Protein AF-A0A662NN61-F1 (afdb_monomer_lite)

Structure (mmCIF, N/CA/C/O backbone):
data_AF-A0A662NN61-F1
#
_entry.id   AF-A0A662NN61-F1
#
loop_
_atom_site.group_PDB
_atom_site.id
_atom_site.type_symbol
_atom_site.label_atom_id
_atom_site.label_alt_id
_atom_site.label_comp_id
_atom_site.label_asym_id
_atom_site.label_entity_id
_atom_site.label_seq_id
_atom_site.pdbx_PDB_ins_code
_atom_site.Cartn_x
_atom_site.Cartn_y
_atom_site.Cartn_z
_atom_site.occupancy
_atom_site.B_iso_or_equiv
_atom_site.auth_seq_id
_atom_site.auth_comp_id
_atom_site.auth_asym_id
_atom_site.auth_atom_id
_atom_site.pdbx_PDB_model_num
ATOM 1 N N . MET A 1 1 ? -36.230 -15.374 -11.874 1.00 37.12 1 MET A N 1
ATOM 2 C CA . MET A 1 1 ? -35.828 -14.566 -10.706 1.00 37.12 1 MET A CA 1
ATOM 3 C C . MET A 1 1 ? -35.073 -15.502 -9.787 1.00 37.12 1 MET A C 1
ATOM 5 O O . MET A 1 1 ? -35.677 -16.444 -9.304 1.00 37.12 1 MET A O 1
ATOM 9 N N . GLY A 1 2 ? -33.749 -15.366 -9.708 1.00 36.72 2 GLY A N 1
ATOM 10 C CA . GLY A 1 2 ? -32.931 -16.227 -8.856 1.00 36.72 2 GLY A CA 1
ATOM 11 C C . GLY A 1 2 ? -32.976 -15.704 -7.430 1.00 36.72 2 GLY A C 1
ATOM 12 O O . GLY A 1 2 ? -32.616 -14.548 -7.206 1.00 36.72 2 GLY A O 1
ATOM 13 N N . ASP A 1 3 ? -33.435 -16.536 -6.500 1.00 37.59 3 ASP A N 1
ATOM 14 C CA . ASP A 1 3 ? -33.359 -16.262 -5.071 1.00 37.59 3 ASP A CA 1
ATOM 15 C C . ASP A 1 3 ? -31.886 -16.117 -4.676 1.00 37.59 3 ASP A C 1
ATOM 17 O O . ASP A 1 3 ? -31.136 -17.089 -4.566 1.00 37.59 3 ASP A O 1
ATOM 21 N N . LEU A 1 4 ? -31.451 -14.868 -4.509 1.00 41.38 4 LEU A N 1
ATOM 22 C CA . LEU A 1 4 ? -30.198 -14.526 -3.855 1.00 41.38 4 LEU A CA 1
ATOM 23 C C . LEU A 1 4 ? -30.301 -15.022 -2.412 1.00 41.38 4 LEU A C 1
ATOM 25 O O . LEU A 1 4 ? -30.949 -14.405 -1.568 1.00 41.38 4 LEU A O 1
ATOM 29 N N . ILE A 1 5 ? -29.678 -16.168 -2.146 1.00 42.44 5 ILE A N 1
ATOM 30 C CA . ILE A 1 5 ? -29.470 -16.708 -0.805 1.00 42.44 5 ILE A CA 1
ATOM 31 C C . ILE A 1 5 ? -28.565 -15.716 -0.066 1.00 42.44 5 ILE A C 1
ATOM 33 O O . ILE A 1 5 ? -27.339 -15.807 -0.110 1.00 42.44 5 ILE A O 1
ATOM 37 N N . SER A 1 6 ? -29.169 -14.722 0.583 1.00 47.53 6 SER A N 1
ATOM 38 C CA . SER A 1 6 ? -28.465 -13.825 1.492 1.00 47.53 6 SER A CA 1
ATOM 39 C C . SER A 1 6 ? -27.893 -14.679 2.630 1.00 47.53 6 SER A C 1
ATOM 41 O O . SER A 1 6 ? -28.663 -15.414 3.262 1.00 47.53 6 SER A O 1
ATOM 43 N N . PRO A 1 7 ? -26.574 -14.643 2.904 1.00 51.12 7 PRO A N 1
ATOM 44 C CA . PRO A 1 7 ? -25.985 -15.433 3.985 1.00 51.12 7 PRO A CA 1
ATOM 45 C C . PRO A 1 7 ? -26.722 -15.111 5.285 1.00 51.12 7 PRO A C 1
ATOM 47 O O . PRO A 1 7 ? -26.979 -13.952 5.557 1.00 51.12 7 PRO A O 1
ATOM 50 N N . ARG A 1 8 ? -27.137 -16.092 6.089 1.00 52.28 8 ARG A N 1
ATOM 51 C CA . ARG A 1 8 ? -27.844 -15.778 7.344 1.00 52.28 8 ARG A CA 1
ATOM 52 C C . ARG A 1 8 ? -26.859 -15.138 8.335 1.00 52.28 8 ARG A C 1
ATOM 54 O O . ARG A 1 8 ? -25.729 -15.616 8.420 1.00 52.28 8 ARG A O 1
ATOM 61 N N . PRO A 1 9 ? -27.247 -14.087 9.081 1.00 50.41 9 PRO A N 1
ATOM 62 C CA . PRO A 1 9 ? -26.389 -13.525 10.118 1.00 50.41 9 PRO A CA 1
ATOM 63 C C . PRO A 1 9 ? -26.055 -14.618 11.138 1.00 50.41 9 PRO A C 1
ATOM 65 O O . PRO A 1 9 ? -26.953 -15.251 11.693 1.00 50.41 9 PRO A O 1
ATOM 68 N N . ILE A 1 10 ? -24.760 -14.869 11.335 1.00 54.38 10 ILE A N 1
ATOM 69 C CA . ILE A 1 10 ? -24.261 -15.998 12.138 1.00 54.38 10 ILE A CA 1
ATOM 70 C C . ILE A 1 10 ? -24.419 -15.706 13.645 1.00 54.38 10 ILE A C 1
ATOM 72 O O . ILE A 1 10 ? -24.450 -16.626 14.458 1.00 54.38 10 ILE A O 1
ATOM 76 N N . PHE A 1 11 ? -24.607 -14.436 14.026 1.00 47.47 11 PHE A N 1
ATOM 77 C CA . PHE A 1 11 ? -24.655 -13.991 15.421 1.00 47.47 11 PHE A CA 1
ATOM 78 C C . PHE A 1 11 ? -25.857 -13.072 15.698 1.00 47.47 11 PHE A C 1
ATOM 80 O O . PHE A 1 11 ? -26.276 -12.288 14.842 1.00 47.47 11 PHE A O 1
ATOM 87 N N . LYS A 1 12 ? -26.447 -13.200 16.897 1.00 47.81 12 LYS A N 1
ATOM 88 C CA . LYS A 1 12 ? -27.646 -12.454 17.324 1.00 47.81 12 LYS A CA 1
ATOM 89 C C . LYS A 1 12 ? -27.329 -10.957 17.453 1.00 47.81 12 LYS A C 1
ATOM 91 O O . LYS A 1 12 ? -26.276 -10.584 17.954 1.00 47.81 12 LYS A O 1
ATOM 96 N N . LYS A 1 13 ? -28.270 -10.099 17.038 1.00 50.19 13 LYS A N 1
ATOM 97 C CA . LYS A 1 13 ? -28.159 -8.622 16.969 1.00 50.19 13 LYS A CA 1
ATOM 98 C C . LYS A 1 13 ? -27.926 -7.904 18.319 1.00 50.19 13 LYS A C 1
ATOM 100 O O . LYS A 1 13 ? -27.823 -6.680 18.327 1.00 50.19 13 LYS A O 1
ATOM 105 N N . ASP A 1 14 ? -27.831 -8.629 19.431 1.00 45.69 14 ASP A N 1
ATOM 106 C CA . ASP A 1 14 ? -27.958 -8.082 20.789 1.00 45.69 14 ASP A CA 1
ATOM 107 C C . ASP A 1 14 ? -26.633 -7.675 21.465 1.00 45.69 14 ASP A C 1
ATOM 109 O O . ASP A 1 14 ? -26.647 -7.201 22.597 1.00 45.69 14 ASP A O 1
ATOM 113 N N . GLU A 1 15 ? -25.487 -7.775 20.787 1.00 52.94 15 GLU A N 1
ATOM 114 C CA . GLU A 1 15 ? -24.170 -7.459 21.377 1.00 52.94 15 GLU A CA 1
ATOM 115 C C . GLU A 1 15 ? -23.651 -6.043 21.073 1.00 52.94 15 GLU A C 1
ATOM 117 O O . GLU A 1 15 ? -22.458 -5.772 21.192 1.00 52.94 15 GLU A O 1
ATOM 122 N N . VAL A 1 16 ? -24.516 -5.099 20.685 1.00 53.66 16 VAL A N 1
ATOM 123 C CA . VAL A 1 16 ? -24.096 -3.693 20.558 1.00 53.66 16 VAL A CA 1
ATOM 124 C C . VAL A 1 16 ? -24.288 -2.996 21.910 1.00 53.66 16 VAL A C 1
ATOM 126 O O . VAL A 1 16 ? -25.433 -2.773 22.317 1.00 53.66 16 VAL A O 1
ATOM 129 N N . PRO A 1 17 ? -23.214 -2.632 22.637 1.00 51.62 17 PRO A N 1
ATOM 130 C CA . PRO A 1 17 ? -23.346 -2.015 23.950 1.00 51.62 17 PRO A CA 1
ATOM 131 C C . PRO A 1 17 ? -24.007 -0.634 23.825 1.00 51.62 17 PRO A C 1
ATOM 133 O O . PRO A 1 17 ? -23.371 0.337 23.423 1.00 51.62 17 PRO A O 1
ATOM 136 N N . LYS A 1 18 ? -25.280 -0.531 24.234 1.00 54.94 18 LYS A N 1
ATOM 137 C CA . LYS A 1 18 ? -26.114 0.692 24.199 1.00 54.94 18 LYS A CA 1
ATOM 138 C C . LYS A 1 18 ? -25.563 1.897 24.991 1.00 54.94 18 LYS A C 1
ATOM 140 O O . LYS A 1 18 ? -26.146 2.971 24.924 1.00 54.94 18 LYS A O 1
ATOM 145 N N . ASN A 1 19 ? -24.459 1.747 25.729 1.00 52.16 19 ASN A N 1
ATOM 146 C CA . ASN A 1 19 ? -24.027 2.686 26.775 1.00 52.16 19 ASN A CA 1
ATOM 147 C C . ASN A 1 19 ? -22.710 3.439 26.524 1.00 52.16 19 ASN A C 1
ATOM 149 O O . ASN A 1 19 ? -22.214 4.105 27.432 1.00 52.16 19 ASN A O 1
ATOM 153 N N . LYS A 1 20 ? -22.112 3.378 25.332 1.00 58.56 20 LYS A N 1
ATOM 154 C CA . LYS A 1 20 ? -20.901 4.164 25.040 1.00 58.56 20 LYS A CA 1
ATOM 155 C C . LYS A 1 20 ? -21.206 5.201 23.958 1.00 58.56 20 LYS A C 1
ATOM 157 O O . LYS A 1 20 ? -21.825 4.870 22.956 1.00 58.56 20 LYS A O 1
ATOM 162 N N . LYS A 1 21 ? -20.756 6.452 24.157 1.00 66.44 21 LYS A N 1
ATOM 163 C CA . LYS A 1 21 ? -20.691 7.485 23.105 1.00 66.44 21 LYS A CA 1
ATOM 164 C C . LYS A 1 21 ? -19.744 6.986 22.010 1.00 66.44 21 LYS A C 1
ATOM 166 O O . LYS A 1 21 ? -18.537 7.207 22.094 1.00 66.44 21 LYS A O 1
ATOM 171 N N . VAL A 1 22 ? -20.291 6.221 21.078 1.00 73.88 22 VAL A N 1
ATOM 172 C CA . VAL A 1 22 ? -19.579 5.524 20.013 1.00 73.88 22 VAL A CA 1
ATOM 173 C C . VAL A 1 22 ? -20.283 5.869 18.719 1.00 73.88 22 VAL A C 1
ATOM 175 O O . VAL A 1 22 ? -21.501 5.728 18.621 1.00 73.88 22 VAL A O 1
ATOM 178 N N . GLU A 1 23 ? -19.517 6.340 17.749 1.00 79.94 23 GLU A N 1
ATOM 179 C CA . GLU A 1 23 ? -20.009 6.591 16.403 1.00 79.94 23 GLU A CA 1
ATOM 180 C C . GLU A 1 23 ? -19.677 5.385 15.528 1.00 79.94 23 GLU A C 1
ATOM 182 O O . GLU A 1 23 ? -18.515 4.996 15.411 1.00 79.94 23 GLU A O 1
ATOM 187 N N . ARG A 1 24 ? -20.699 4.766 14.934 1.00 79.56 24 ARG A N 1
ATOM 188 C CA . ARG A 1 24 ? -20.520 3.612 14.053 1.00 79.56 24 ARG A CA 1
ATOM 189 C C . ARG A 1 24 ? -20.310 4.070 12.619 1.00 79.56 24 ARG A C 1
ATOM 191 O O . ARG A 1 24 ? -21.188 4.698 12.034 1.00 79.56 24 ARG A O 1
ATOM 198 N N . LEU A 1 25 ? -19.187 3.671 12.040 1.00 80.25 25 LEU A N 1
ATOM 199 C CA . LEU A 1 25 ? -18.845 3.894 10.645 1.00 80.25 25 LEU A CA 1
ATOM 200 C C . LEU A 1 25 ? -18.934 2.586 9.860 1.00 80.25 25 LEU A C 1
ATOM 202 O O . LEU A 1 25 ? -18.483 1.526 10.296 1.00 80.25 25 LEU A O 1
ATOM 206 N N . LEU A 1 26 ? -19.505 2.681 8.664 1.00 79.88 26 LEU A N 1
ATOM 207 C CA . LEU A 1 26 ? -19.588 1.592 7.701 1.00 79.88 26 LEU A CA 1
ATOM 208 C C . LEU A 1 26 ? -18.673 1.938 6.527 1.00 79.88 26 LEU A C 1
ATOM 210 O O . LEU A 1 26 ? -18.935 2.899 5.810 1.00 79.88 26 LEU A O 1
ATOM 214 N N . MET A 1 27 ? -17.607 1.165 6.318 1.00 80.62 27 MET A N 1
ATOM 215 C CA . MET A 1 27 ? -16.679 1.382 5.202 1.00 80.62 27 MET A CA 1
ATOM 216 C C . MET A 1 27 ? -16.826 0.257 4.187 1.00 80.62 27 MET A C 1
ATOM 218 O O . MET A 1 27 ? -16.572 -0.903 4.501 1.00 80.62 27 MET A O 1
ATOM 222 N N . GLY A 1 28 ? -17.239 0.584 2.970 1.00 76.88 28 GLY A N 1
ATOM 223 C CA . GLY A 1 28 ? -17.447 -0.402 1.916 1.00 76.88 28 GLY A CA 1
ATOM 224 C C . GLY A 1 28 ? -18.439 0.079 0.870 1.00 76.88 28 GLY A C 1
ATOM 225 O O . GLY A 1 28 ? -18.768 1.262 0.804 1.00 76.88 28 GLY A O 1
ATOM 226 N N . SER A 1 29 ? -18.895 -0.846 0.034 1.00 72.56 29 SER A N 1
ATOM 227 C CA . SER A 1 29 ? -19.940 -0.596 -0.950 1.00 72.56 29 SER A CA 1
ATOM 228 C C . SER A 1 29 ? -21.332 -0.716 -0.321 1.00 72.56 29 SER A C 1
ATOM 230 O O . SER A 1 29 ? -21.511 -1.226 0.785 1.00 72.56 29 SER A O 1
ATOM 232 N N . GLN A 1 30 ? -22.355 -0.334 -1.087 1.00 67.88 30 GLN A N 1
ATOM 233 C CA . GLN A 1 30 ? -23.757 -0.582 -0.729 1.00 67.88 30 GLN A CA 1
ATOM 234 C C . GLN A 1 30 ? -24.086 -2.068 -0.529 1.00 67.88 30 GLN A C 1
ATOM 236 O O . GLN A 1 30 ? -25.109 -2.373 0.077 1.00 67.88 30 GLN A O 1
ATOM 241 N N . THR A 1 31 ? -23.251 -2.973 -1.052 1.00 67.69 31 THR A N 1
ATOM 242 C CA . THR A 1 31 ? -23.452 -4.429 -1.074 1.00 67.69 31 THR A CA 1
ATOM 243 C C . THR A 1 31 ? -22.503 -5.188 -0.155 1.00 67.69 31 THR A C 1
ATOM 245 O O . THR A 1 31 ? -22.730 -6.372 0.078 1.00 67.69 31 THR A O 1
ATOM 248 N N . SER A 1 32 ? -21.466 -4.553 0.396 1.00 74.38 32 SER A N 1
ATOM 249 C CA . SER A 1 32 ? -20.600 -5.159 1.408 1.00 74.38 32 SER A CA 1
ATOM 250 C C . SER A 1 32 ? -19.604 -4.168 2.006 1.00 74.38 32 SER A C 1
ATOM 252 O O 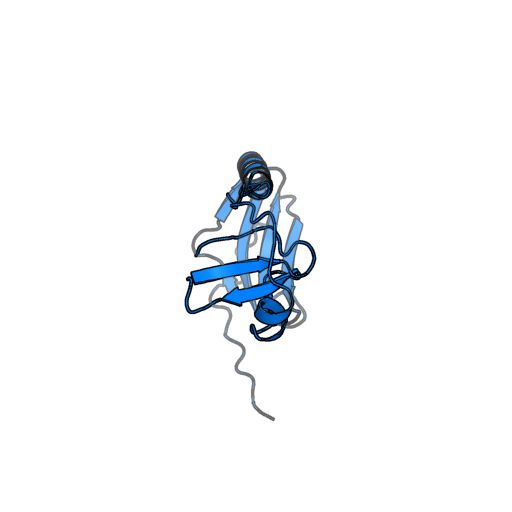. SER A 1 32 ? -19.040 -3.354 1.277 1.00 74.38 32 SER A O 1
ATOM 254 N N . GLY A 1 33 ? -19.278 -4.310 3.287 1.00 80.56 33 GLY A N 1
ATOM 255 C CA . GLY A 1 33 ? -18.227 -3.535 3.928 1.00 80.56 33 GLY A CA 1
ATOM 256 C C . GLY A 1 33 ? -17.856 -4.013 5.325 1.00 80.56 33 GLY A C 1
ATOM 257 O O . GLY A 1 33 ? -18.308 -5.052 5.804 1.00 80.56 33 GLY A O 1
ATOM 258 N N . ILE A 1 34 ? -17.012 -3.222 5.975 1.00 82.19 34 ILE A N 1
ATOM 259 C CA . ILE A 1 34 ? -16.500 -3.425 7.327 1.00 82.19 34 ILE A CA 1
ATOM 260 C C . ILE A 1 34 ? -17.193 -2.438 8.267 1.00 82.19 34 ILE A C 1
ATOM 262 O O . ILE A 1 34 ? -17.489 -1.300 7.890 1.00 82.19 34 ILE A O 1
ATOM 266 N N . VAL A 1 35 ? -17.455 -2.882 9.493 1.00 80.75 35 VAL A N 1
ATOM 267 C CA . VAL A 1 35 ? -18.043 -2.069 10.556 1.00 80.75 35 VAL A CA 1
ATOM 268 C C . VAL A 1 35 ? -16.973 -1.666 11.553 1.00 80.75 35 VAL A C 1
ATOM 270 O O . VAL A 1 35 ? -16.316 -2.519 12.158 1.00 80.75 35 VAL A O 1
ATOM 273 N N . PHE A 1 36 ? -16.861 -0.360 11.755 1.00 85.69 36 PHE A N 1
ATOM 274 C CA . PHE A 1 36 ? -15.975 0.258 12.724 1.00 85.69 36 PHE A CA 1
ATOM 275 C C . PHE A 1 36 ? -16.789 1.053 13.733 1.00 85.69 36 PHE A C 1
ATOM 277 O O . PHE A 1 36 ? -17.771 1.695 13.379 1.00 85.69 36 PHE A O 1
ATOM 284 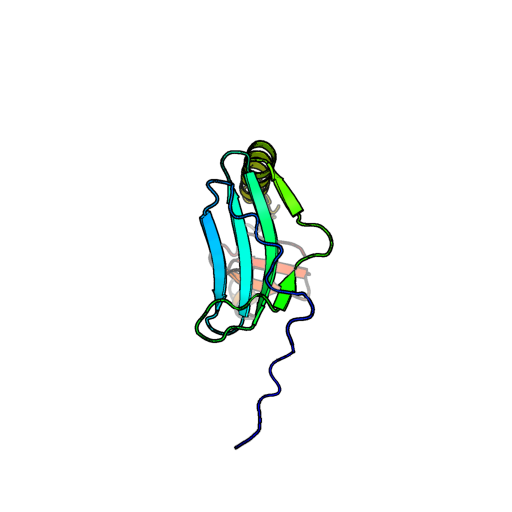N N . ASP A 1 37 ? -16.346 1.046 14.977 1.00 84.44 37 ASP A N 1
ATOM 285 C CA . ASP A 1 37 ? -16.889 1.866 16.047 1.00 84.44 37 ASP A CA 1
ATOM 286 C C . ASP A 1 37 ? -15.792 2.832 16.508 1.00 84.44 37 ASP A C 1
ATOM 288 O O . ASP A 1 37 ? -14.713 2.421 16.934 1.00 84.44 37 ASP A O 1
ATOM 292 N N . VAL A 1 38 ? -16.054 4.132 16.398 1.00 83.12 38 VAL A N 1
ATOM 293 C CA . VAL A 1 38 ? -15.144 5.196 16.826 1.00 83.12 38 VAL A CA 1
ATOM 294 C C . VAL A 1 38 ? -15.540 5.643 18.223 1.00 83.12 38 VAL A C 1
ATOM 296 O O . VAL A 1 38 ? -16.655 6.109 18.461 1.00 83.12 38 VAL A O 1
ATOM 299 N N . ALA A 1 39 ? -14.612 5.510 19.163 1.00 84.31 39 ALA A N 1
ATOM 300 C CA . ALA A 1 39 ? -14.790 5.886 20.555 1.00 84.31 39 ALA A CA 1
ATOM 301 C C . ALA A 1 39 ? -13.703 6.874 20.997 1.00 84.31 39 ALA A C 1
ATOM 303 O O . ALA A 1 39 ? -12.642 7.003 20.391 1.00 84.31 39 ALA A O 1
ATOM 304 N N . ARG A 1 40 ? -13.905 7.522 22.152 1.00 80.06 40 ARG A N 1
ATOM 305 C CA . ARG A 1 40 ? -12.900 8.435 22.737 1.00 80.06 40 ARG A CA 1
ATOM 306 C C . ARG A 1 40 ? -11.526 7.777 22.942 1.00 80.06 40 ARG A C 1
ATOM 308 O O . ARG A 1 40 ? -10.519 8.471 22.926 1.00 80.06 40 ARG A O 1
ATOM 315 N N . LYS A 1 41 ? -11.489 6.460 23.155 1.00 79.81 41 LYS A N 1
ATOM 316 C CA . LYS A 1 41 ? -10.257 5.707 23.430 1.00 79.81 41 LYS A CA 1
ATOM 317 C C . LYS A 1 41 ? -9.555 5.180 22.172 1.00 79.81 41 LYS A C 1
ATOM 319 O O . LYS A 1 41 ? -8.384 4.834 22.267 1.00 79.81 41 LYS A O 1
ATOM 324 N N . GLY A 1 42 ? -10.238 5.128 21.030 1.00 84.88 42 GLY A N 1
ATOM 325 C CA . GLY A 1 42 ? -9.687 4.550 19.810 1.00 84.88 42 GLY A CA 1
ATOM 326 C C . GLY A 1 42 ? -10.765 4.080 18.843 1.00 84.88 42 GLY A C 1
ATOM 327 O O . GLY A 1 42 ? -11.932 4.464 18.948 1.00 84.88 42 GLY A O 1
ATOM 328 N N . LEU A 1 43 ? -10.351 3.224 17.919 1.00 87.62 43 LEU A N 1
ATOM 329 C CA . LEU A 1 43 ? -11.185 2.634 16.884 1.00 87.62 43 LEU A CA 1
ATOM 330 C C . LEU A 1 43 ? -11.321 1.130 17.126 1.00 87.62 43 LEU A C 1
ATOM 332 O O . LEU A 1 43 ? -10.329 0.443 17.349 1.00 87.62 43 LEU A O 1
ATOM 336 N N . THR A 1 44 ? -12.541 0.613 17.055 1.00 84.94 44 THR A N 1
ATOM 337 C CA . THR A 1 44 ? -12.827 -0.815 17.210 1.00 84.94 44 THR A CA 1
ATOM 338 C C . THR A 1 44 ? -13.339 -1.383 15.895 1.00 84.94 44 THR A C 1
ATOM 340 O O . THR A 1 44 ? -14.330 -0.902 15.349 1.00 84.94 44 THR A O 1
ATOM 343 N N . VAL A 1 45 ? -12.682 -2.420 15.379 1.00 84.50 45 VAL A N 1
ATOM 344 C CA . VAL A 1 45 ? -13.164 -3.188 14.227 1.00 84.50 45 VAL A CA 1
ATOM 345 C C . VAL A 1 45 ? -14.079 -4.289 14.741 1.00 84.50 45 VAL A C 1
ATOM 347 O O . VAL A 1 45 ? -13.639 -5.179 15.469 1.00 84.50 45 VAL A O 1
ATOM 350 N N . ASN A 1 46 ? -15.352 -4.229 14.359 1.00 78.44 46 ASN A N 1
ATOM 351 C CA . ASN A 1 46 ? -16.368 -5.147 14.867 1.00 78.44 46 ASN A CA 1
ATOM 352 C C . ASN A 1 46 ? -16.617 -6.332 13.943 1.00 78.44 46 ASN A C 1
ATOM 354 O O . ASN A 1 46 ? -17.022 -7.382 14.423 1.00 78.44 46 ASN A O 1
ATOM 358 N N . GLY A 1 47 ? -16.416 -6.181 12.632 1.00 77.88 47 GLY A N 1
ATOM 359 C CA . GLY A 1 47 ? -16.717 -7.240 11.670 1.00 77.88 47 GLY A CA 1
ATOM 360 C C . GLY A 1 47 ? -17.184 -6.725 10.317 1.00 77.88 47 GLY A C 1
ATOM 361 O O . GLY A 1 47 ? -16.834 -5.613 9.928 1.00 77.88 47 GLY A O 1
ATOM 362 N N . TYR A 1 48 ? -17.958 -7.534 9.590 1.00 79.31 48 TYR A N 1
ATOM 363 C CA . TYR A 1 48 ? -18.378 -7.243 8.216 1.00 79.31 48 TYR A CA 1
ATOM 364 C C . TYR A 1 48 ? -19.901 -7.317 8.019 1.00 79.31 48 TYR A C 1
ATOM 366 O O . TYR A 1 48 ? -20.623 -8.055 8.703 1.00 79.31 48 TYR A O 1
ATOM 374 N N . TYR A 1 49 ? -20.387 -6.545 7.048 1.00 74.69 49 TYR A N 1
ATOM 375 C CA . TYR A 1 49 ? -21.770 -6.545 6.579 1.00 74.69 49 TYR A CA 1
ATOM 376 C C . TYR A 1 49 ? -21.798 -6.814 5.069 1.00 74.69 49 TYR A C 1
ATOM 378 O O . TYR A 1 49 ? -21.097 -6.134 4.332 1.00 74.69 49 TYR A O 1
ATOM 386 N N . PRO A 1 50 ? -22.566 -7.789 4.567 1.00 62.97 50 PRO A N 1
ATOM 387 C CA . PRO A 1 50 ? -23.083 -7.794 3.208 1.00 62.97 50 PRO A CA 1
ATOM 388 C C . PRO A 1 50 ? -24.316 -6.895 3.146 1.00 62.97 50 PRO A C 1
ATOM 390 O O . PRO A 1 50 ? -25.269 -7.003 3.911 1.00 62.97 50 PRO A O 1
ATOM 393 N N . GLY A 1 51 ? -24.237 -5.916 2.272 1.00 57.25 51 GLY A N 1
ATOM 394 C CA . GLY A 1 51 ? -25.172 -4.829 2.129 1.00 57.25 51 GLY A CA 1
ATOM 395 C C . GLY A 1 51 ? -26.593 -5.250 1.770 1.00 57.25 51 GLY A C 1
ATOM 396 O O . GLY A 1 51 ? -26.852 -6.233 1.081 1.00 57.25 51 GLY A O 1
ATOM 397 N N . GLY A 1 52 ? -27.511 -4.447 2.291 1.00 50.62 52 GLY A N 1
ATOM 398 C CA . GLY A 1 52 ? -28.952 -4.574 2.166 1.00 50.62 52 GLY A CA 1
ATOM 399 C C . GLY A 1 52 ? -29.584 -3.570 3.120 1.00 50.62 52 GLY A C 1
ATOM 400 O O . GLY A 1 52 ? -29.658 -3.851 4.312 1.00 50.62 52 GLY A O 1
ATOM 401 N N . ALA A 1 53 ? -29.918 -2.391 2.582 1.00 47.25 53 ALA A N 1
ATOM 402 C CA . ALA A 1 53 ? -30.711 -1.251 3.082 1.00 47.25 53 ALA A CA 1
ATOM 403 C C . ALA A 1 53 ? -30.624 -0.768 4.553 1.00 47.25 53 ALA A C 1
ATOM 405 O O . ALA A 1 53 ? -31.057 0.342 4.812 1.00 47.25 53 ALA A O 1
ATOM 406 N N . ASN A 1 54 ? -30.059 -1.506 5.508 1.00 55.22 54 ASN A N 1
AT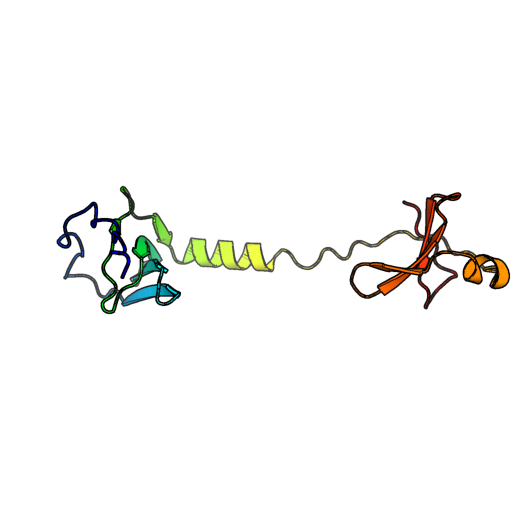OM 407 C CA . ASN A 1 54 ? -30.135 -1.211 6.945 1.00 55.22 54 ASN A CA 1
ATOM 408 C C . ASN A 1 54 ? -28.872 -1.624 7.727 1.00 55.22 54 ASN A C 1
ATOM 410 O O . ASN A 1 54 ? -28.938 -1.815 8.939 1.00 55.22 54 ASN A O 1
ATOM 414 N N . GLY A 1 55 ? -27.725 -1.813 7.057 1.00 53.38 55 GLY A N 1
ATOM 415 C CA . GLY A 1 55 ? -26.459 -2.105 7.748 1.00 53.38 55 GLY A CA 1
ATOM 416 C C . GLY A 1 55 ? -26.517 -3.357 8.632 1.00 53.38 55 GLY A C 1
ATOM 417 O O . GLY A 1 55 ? -25.926 -3.384 9.710 1.00 53.38 55 GLY A O 1
ATOM 418 N N . THR A 1 56 ? -27.271 -4.380 8.210 1.00 60.19 56 THR A N 1
ATOM 419 C CA . THR A 1 56 ? -27.361 -5.638 8.959 1.00 60.19 56 THR A CA 1
ATOM 420 C C . THR A 1 56 ? -25.958 -6.233 9.060 1.00 60.19 56 THR A C 1
ATOM 422 O O . THR A 1 56 ? -25.336 -6.512 8.046 1.00 60.19 56 THR A O 1
ATOM 425 N N . LEU A 1 57 ? -25.442 -6.374 10.280 1.00 60.53 57 LEU A N 1
ATOM 426 C CA . LEU A 1 57 ? -24.186 -7.061 10.581 1.00 60.53 57 LEU A CA 1
ATOM 427 C C . LEU A 1 57 ? -24.380 -8.567 10.377 1.00 60.53 57 LEU A C 1
ATOM 429 O O . LEU A 1 57 ? -25.332 -9.124 10.923 1.00 60.53 57 LEU A O 1
ATOM 433 N N . TYR A 1 58 ? -23.496 -9.229 9.625 1.00 59.78 58 TYR A N 1
ATOM 434 C CA . TYR A 1 58 ? -23.605 -10.681 9.395 1.00 59.78 58 TYR A CA 1
ATOM 435 C C . TYR A 1 58 ? -22.521 -11.483 10.103 1.00 59.78 58 TYR A C 1
ATOM 437 O O . TYR A 1 58 ? -22.777 -12.619 10.504 1.00 59.78 58 TYR A O 1
ATOM 445 N N . GLY A 1 59 ? -21.342 -10.893 10.292 1.00 65.00 59 GLY A N 1
ATOM 446 C CA . GLY A 1 59 ? -20.260 -11.503 11.049 1.00 65.00 59 GLY A CA 1
ATOM 447 C C . GLY A 1 59 ? -19.620 -10.479 11.964 1.00 65.00 59 GLY A C 1
ATOM 448 O O . GLY A 1 59 ? -18.960 -9.562 11.481 1.00 65.00 59 GLY A O 1
ATOM 449 N N . ILE A 1 60 ? -19.818 -10.649 13.270 1.00 66.94 60 ILE A N 1
ATOM 450 C CA . ILE A 1 60 ? -19.006 -9.987 14.289 1.00 66.94 60 ILE A CA 1
ATOM 451 C C . ILE A 1 60 ? -17.716 -10.807 14.416 1.00 66.94 60 ILE A C 1
ATOM 453 O O . ILE A 1 60 ? -17.747 -12.039 14.360 1.00 66.94 60 ILE A O 1
ATOM 457 N N . LEU A 1 61 ? -16.573 -10.137 14.528 1.00 66.81 61 LEU A N 1
ATOM 458 C CA . LEU A 1 61 ? -15.321 -10.800 14.866 1.00 66.81 61 LEU A CA 1
ATOM 459 C C . LEU A 1 61 ? -15.477 -11.451 16.240 1.00 66.81 61 LEU A C 1
ATOM 461 O O . LEU A 1 61 ? -15.936 -10.808 17.177 1.00 66.81 61 LEU A O 1
ATOM 465 N N . SER A 1 62 ? -15.040 -12.703 16.386 1.00 68.38 62 SER A N 1
ATOM 466 C CA . SER A 1 62 ? -15.094 -13.411 17.677 1.00 68.38 62 SER A CA 1
ATOM 467 C C . SER A 1 62 ? -14.419 -12.633 18.812 1.00 68.38 62 SER A C 1
ATOM 469 O O . SER A 1 62 ? -14.792 -12.777 19.974 1.00 68.38 62 SER A O 1
ATOM 471 N N . LYS A 1 63 ? -13.437 -11.793 18.471 1.00 72.38 63 LYS A N 1
ATOM 472 C CA . LYS A 1 63 ? -12.872 -10.757 19.332 1.00 72.38 63 LYS A CA 1
ATOM 473 C C . LYS A 1 63 ? -12.756 -9.461 18.521 1.00 72.38 63 LYS A C 1
ATOM 475 O O . LYS A 1 63 ? -12.073 -9.484 17.493 1.00 72.38 63 LYS A O 1
ATOM 480 N N . PRO A 1 64 ? -13.393 -8.355 18.946 1.00 74.06 64 PRO A N 1
ATOM 481 C CA . PRO A 1 64 ? -13.204 -7.057 18.310 1.00 74.06 64 PRO A CA 1
ATOM 482 C C . PRO A 1 64 ? -11.731 -6.649 18.352 1.00 74.06 64 PRO A C 1
ATOM 484 O O . PRO A 1 64 ? -11.048 -6.868 19.355 1.00 74.06 64 PRO A O 1
ATOM 487 N N . ILE A 1 65 ? -11.243 -6.054 17.266 1.00 83.00 65 ILE A N 1
ATOM 488 C CA . ILE A 1 65 ? -9.881 -5.515 17.224 1.00 83.00 65 ILE A CA 1
ATOM 489 C C . ILE A 1 65 ? -9.961 -4.073 17.707 1.00 83.00 65 ILE A C 1
ATOM 491 O O . ILE A 1 65 ? -10.534 -3.226 17.023 1.00 83.00 65 ILE A O 1
ATOM 495 N N . GLU A 1 66 ? -9.415 -3.799 18.886 1.00 86.00 66 GLU A N 1
ATOM 496 C CA . GLU A 1 66 ? -9.321 -2.448 19.437 1.00 86.00 66 GLU A CA 1
ATOM 497 C C . GLU A 1 66 ? -7.970 -1.838 19.072 1.00 86.00 66 GLU A C 1
ATOM 499 O O . GLU A 1 66 ? -6.927 -2.391 19.407 1.00 86.00 66 GLU A O 1
ATOM 504 N N . ILE A 1 67 ? -7.999 -0.695 18.390 1.00 88.19 67 ILE A N 1
ATOM 505 C CA . ILE A 1 67 ? -6.811 0.052 17.987 1.00 88.19 67 ILE A CA 1
ATOM 506 C C . ILE A 1 67 ? -6.840 1.404 18.711 1.00 88.19 67 ILE A C 1
ATOM 508 O O . ILE A 1 67 ? -7.699 2.246 18.411 1.00 88.19 67 ILE A O 1
ATOM 512 N N . PRO A 1 68 ? -5.950 1.640 19.686 1.00 91.31 68 PRO A N 1
ATOM 513 C CA . PRO A 1 68 ? -5.889 2.909 20.394 1.00 91.31 68 PRO A CA 1
ATOM 514 C C . PRO A 1 68 ? -5.344 4.029 19.493 1.00 91.31 68 PRO A C 1
ATOM 516 O O . PRO A 1 68 ? -4.671 3.799 18.485 1.00 91.31 68 PRO A O 1
ATOM 519 N N . TRP A 1 69 ? -5.645 5.281 19.849 1.00 89.81 69 TRP A N 1
ATOM 520 C CA . TRP A 1 69 ? -5.260 6.441 19.032 1.00 89.81 69 TRP A CA 1
ATOM 521 C C . TRP A 1 69 ? -3.746 6.606 18.860 1.00 89.81 69 TRP A C 1
ATOM 523 O O . TRP A 1 69 ? -3.306 7.107 17.826 1.00 89.81 69 TRP A O 1
ATOM 533 N N . ASP A 1 70 ? -2.945 6.192 19.842 1.00 90.75 70 ASP A N 1
ATOM 534 C CA . ASP A 1 70 ? -1.486 6.263 19.760 1.00 90.75 70 ASP A CA 1
ATOM 535 C C . ASP A 1 70 ? -0.921 5.255 18.748 1.00 90.75 70 ASP A C 1
ATOM 537 O O . ASP A 1 70 ? 0.017 5.578 18.020 1.00 90.75 70 ASP A O 1
ATOM 541 N N . GLU A 1 71 ? -1.511 4.060 18.651 1.00 87.88 71 GLU A N 1
ATOM 542 C CA . GLU A 1 71 ? -1.177 3.086 17.610 1.00 87.88 71 GLU A CA 1
ATOM 543 C C . GLU A 1 71 ? -1.598 3.573 16.228 1.00 87.88 71 GLU A C 1
ATOM 545 O O . GLU A 1 71 ? -0.803 3.493 15.292 1.00 87.88 71 GLU A O 1
ATOM 550 N N . LEU A 1 72 ? -2.787 4.168 16.098 1.00 87.06 72 LEU A N 1
ATOM 551 C CA . LEU A 1 72 ? -3.211 4.779 14.835 1.00 87.06 72 LEU A CA 1
ATOM 552 C C . LEU A 1 72 ? -2.257 5.890 14.382 1.00 87.06 72 LEU A C 1
ATOM 554 O O . LEU A 1 72 ? -1.938 5.982 13.195 1.00 87.06 72 LEU A O 1
ATOM 558 N N . ASP A 1 73 ? -1.759 6.713 15.307 1.00 86.94 73 ASP A N 1
ATOM 559 C CA . ASP A 1 73 ? -0.777 7.751 14.988 1.00 86.94 73 ASP A CA 1
ATOM 560 C C . ASP A 1 73 ? 0.591 7.162 14.597 1.00 86.94 73 ASP A C 1
ATOM 562 O O . ASP A 1 73 ? 1.224 7.650 13.656 1.00 86.94 73 ASP A O 1
ATOM 566 N N . LYS A 1 74 ? 1.032 6.071 15.242 1.00 88.12 74 LYS A N 1
ATOM 567 C CA . LYS A 1 74 ? 2.240 5.323 14.841 1.00 88.12 74 LYS A CA 1
ATOM 568 C C . LYS A 1 74 ? 2.088 4.734 13.437 1.00 88.12 74 LYS A C 1
ATOM 570 O O . LYS A 1 74 ? 2.943 4.985 12.591 1.00 88.12 74 LYS A O 1
ATOM 575 N N . MET A 1 75 ? 0.982 4.043 13.157 1.00 83.12 75 MET A N 1
ATOM 576 C CA . MET A 1 75 ? 0.688 3.473 11.836 1.00 83.12 75 MET A CA 1
ATOM 577 C C . MET A 1 75 ? 0.635 4.558 10.763 1.00 83.12 75 MET A C 1
ATOM 579 O O . MET A 1 75 ? 1.239 4.413 9.702 1.00 83.12 75 MET A O 1
ATOM 583 N N . ARG A 1 76 ? -0.034 5.683 11.051 1.00 82.25 76 ARG A N 1
ATOM 584 C CA . ARG A 1 76 ? -0.042 6.853 10.170 1.00 82.25 76 ARG A CA 1
ATOM 585 C C . ARG A 1 76 ? 1.389 7.289 9.875 1.00 82.25 76 ARG A C 1
ATOM 587 O O . ARG A 1 76 ? 1.767 7.403 8.711 1.00 82.25 76 ARG A O 1
ATOM 594 N N . LYS A 1 77 ? 2.195 7.512 10.914 1.00 81.50 77 LYS A N 1
ATOM 595 C CA . LYS A 1 77 ? 3.590 7.926 10.758 1.00 81.50 77 LYS A CA 1
ATOM 596 C C . LYS A 1 77 ? 4.373 6.936 9.916 1.00 81.50 77 LYS A C 1
ATOM 598 O O . LYS A 1 77 ? 5.065 7.409 9.035 1.00 81.50 77 LYS A O 1
ATOM 603 N N . GLU A 1 78 ? 4.242 5.629 10.123 1.00 77.50 78 GLU A N 1
ATOM 604 C CA . GLU A 1 78 ? 4.955 4.586 9.370 1.00 77.50 78 GLU A CA 1
ATOM 605 C C . GLU A 1 78 ? 4.544 4.498 7.898 1.00 77.50 78 GLU A C 1
ATOM 607 O O . GLU A 1 78 ? 5.416 4.499 7.028 1.00 77.50 78 GLU A O 1
ATOM 612 N N . VAL A 1 79 ? 3.240 4.511 7.601 1.00 69.06 79 VAL A N 1
ATOM 613 C CA . VAL A 1 79 ? 2.721 4.503 6.222 1.00 69.06 79 VAL A CA 1
ATOM 614 C C . VAL A 1 79 ? 3.224 5.726 5.454 1.00 69.06 79 VAL A C 1
ATOM 616 O O . VAL A 1 79 ? 3.675 5.606 4.315 1.00 69.06 79 VAL A O 1
ATOM 619 N N . PHE A 1 80 ? 3.230 6.898 6.093 1.00 62.94 80 PHE A N 1
ATOM 620 C CA . PHE A 1 80 ? 3.768 8.122 5.497 1.00 62.94 80 PHE A CA 1
ATOM 621 C C . PHE A 1 80 ? 5.300 8.257 5.639 1.00 62.94 80 PHE A C 1
ATOM 623 O O . PHE A 1 80 ? 5.891 9.117 4.984 1.00 62.94 80 PHE A O 1
ATOM 630 N N . ARG A 1 81 ? 5.970 7.402 6.434 1.00 57.75 81 ARG A N 1
ATOM 631 C CA . ARG A 1 81 ? 7.441 7.336 6.563 1.00 57.75 81 ARG A CA 1
ATOM 632 C C . ARG A 1 81 ? 8.094 6.604 5.409 1.00 57.75 81 ARG A C 1
ATOM 634 O O . ARG A 1 81 ? 9.295 6.785 5.206 1.00 57.75 81 ARG A O 1
ATOM 641 N N . VAL A 1 82 ? 7.332 5.831 4.631 1.00 55.66 82 VAL A N 1
ATOM 642 C CA . VAL A 1 82 ? 7.761 5.358 3.309 1.00 55.66 82 VAL A CA 1
ATOM 643 C C . VAL A 1 82 ? 7.767 6.553 2.348 1.00 55.66 82 VAL A C 1
ATOM 645 O O . VAL A 1 82 ? 7.084 6.593 1.327 1.00 55.66 82 VAL A O 1
ATOM 648 N N . GLY A 1 83 ? 8.553 7.579 2.682 1.00 52.78 83 GLY A N 1
ATOM 649 C CA . GLY A 1 83 ? 8.997 8.555 1.713 1.00 52.78 83 GLY A CA 1
ATOM 650 C C . GLY A 1 83 ? 9.632 7.769 0.579 1.00 52.78 83 GLY A C 1
ATOM 651 O O . GLY A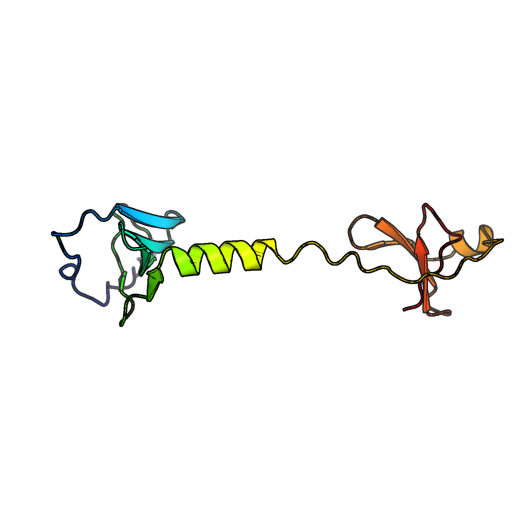 1 83 ? 10.423 6.860 0.836 1.00 52.78 83 GLY A O 1
ATOM 652 N N . LYS A 1 84 ? 9.230 8.071 -0.663 1.00 56.34 84 LYS A N 1
ATOM 653 C CA . LYS A 1 84 ? 9.817 7.505 -1.881 1.00 56.34 84 LYS A CA 1
ATOM 654 C C . LYS A 1 84 ? 11.323 7.407 -1.658 1.00 56.34 84 LYS A C 1
ATOM 656 O O . LYS A 1 84 ? 11.981 8.449 -1.629 1.00 56.34 84 LYS A O 1
ATOM 661 N N . LYS A 1 85 ? 11.869 6.199 -1.453 1.00 53.09 85 LYS A N 1
ATOM 662 C CA . LYS A 1 85 ? 13.321 6.015 -1.489 1.00 53.09 85 LYS A CA 1
ATOM 663 C C . LYS A 1 85 ? 13.713 6.588 -2.841 1.00 53.09 85 LYS A C 1
ATOM 665 O O . LYS A 1 85 ? 13.306 6.050 -3.870 1.00 53.09 85 LYS A O 1
ATOM 670 N N . LYS A 1 86 ? 14.404 7.731 -2.852 1.00 50.47 86 LYS A N 1
ATOM 671 C CA . LYS A 1 86 ? 15.096 8.189 -4.050 1.00 50.47 86 LYS A CA 1
ATOM 672 C C . LYS A 1 86 ? 16.148 7.118 -4.274 1.00 50.47 86 LYS A C 1
ATOM 674 O O . LYS A 1 86 ? 17.207 7.166 -3.663 1.00 50.47 86 LYS A O 1
ATOM 679 N N . VAL A 1 87 ? 15.797 6.090 -5.041 1.00 55.06 87 VAL A N 1
ATOM 680 C CA . VAL A 1 87 ? 16.779 5.160 -5.570 1.00 55.06 87 VAL A CA 1
ATOM 681 C C . VAL A 1 87 ? 17.669 6.054 -6.420 1.00 55.06 87 VAL A C 1
ATOM 683 O O . VAL A 1 87 ? 17.230 6.560 -7.454 1.00 55.06 87 VAL A O 1
ATOM 686 N N . GLN A 1 88 ? 18.855 6.381 -5.912 1.00 57.62 88 GLN A N 1
ATOM 687 C CA . GLN A 1 88 ? 19.925 6.885 -6.755 1.00 57.62 88 GLN A CA 1
ATOM 688 C C . GLN A 1 88 ? 20.264 5.703 -7.650 1.00 57.62 88 GLN A C 1
ATOM 690 O O . GLN A 1 88 ? 20.904 4.752 -7.222 1.00 57.62 88 GLN A O 1
ATOM 695 N N . ILE A 1 89 ? 19.657 5.684 -8.833 1.00 62.66 89 ILE A N 1
ATOM 696 C CA . ILE A 1 89 ? 19.974 4.683 -9.836 1.00 62.66 89 ILE A CA 1
ATOM 697 C C . ILE A 1 89 ? 21.324 5.127 -10.386 1.00 62.66 89 ILE A C 1
ATOM 699 O O . ILE A 1 89 ? 21.385 6.176 -11.030 1.00 62.66 89 ILE A O 1
ATOM 703 N N . GLU A 1 90 ? 22.383 4.393 -10.057 1.00 69.12 90 GLU A N 1
ATOM 704 C CA . GLU A 1 90 ? 23.698 4.584 -10.665 1.00 69.12 90 GLU A CA 1
ATOM 705 C C . GLU A 1 90 ? 23.566 4.402 -12.182 1.00 69.12 90 GLU A C 1
ATOM 707 O O . GLU A 1 90 ? 22.825 3.536 -12.660 1.00 69.12 90 GLU A O 1
ATOM 712 N N . PHE A 1 91 ? 24.198 5.298 -12.933 1.00 74.56 91 PHE A N 1
ATOM 713 C CA . PHE A 1 91 ? 24.241 5.252 -14.387 1.00 74.56 91 PHE A CA 1
ATOM 714 C C . PHE A 1 91 ? 25.630 5.654 -14.852 1.00 74.56 91 PHE A C 1
ATOM 716 O O . PHE A 1 91 ? 26.228 6.574 -14.291 1.00 74.56 91 PHE A O 1
ATOM 723 N N . ASP A 1 92 ? 26.089 4.995 -15.905 1.00 81.75 92 ASP A N 1
ATOM 724 C CA . ASP A 1 92 ? 27.285 5.405 -16.624 1.00 81.75 92 ASP A CA 1
ATOM 725 C C . ASP A 1 92 ? 26.914 6.462 -17.670 1.00 81.75 92 ASP A C 1
ATOM 727 O O . ASP A 1 92 ? 25.777 6.510 -18.162 1.00 81.75 92 ASP A O 1
ATOM 731 N N . ILE A 1 93 ? 27.869 7.338 -17.987 1.00 82.69 93 ILE A N 1
ATOM 732 C CA . ILE A 1 93 ? 27.725 8.369 -19.017 1.00 82.69 93 ILE A CA 1
ATOM 733 C C . ILE A 1 93 ? 28.483 7.907 -20.260 1.00 82.69 93 ILE A C 1
ATOM 735 O O . ILE A 1 93 ? 29.687 7.673 -20.212 1.00 82.69 93 ILE A O 1
ATOM 739 N N . ASP A 1 94 ? 27.760 7.769 -21.367 1.00 82.00 94 ASP A N 1
ATOM 740 C CA . ASP A 1 94 ? 28.322 7.562 -22.698 1.00 82.00 94 ASP A CA 1
ATOM 741 C C . ASP A 1 94 ? 28.375 8.912 -23.420 1.00 82.00 94 ASP A C 1
ATOM 743 O O . ASP A 1 94 ? 27.337 9.465 -23.791 1.00 82.00 94 ASP A O 1
ATOM 747 N N . ASP A 1 95 ? 29.583 9.451 -23.594 1.00 76.81 95 ASP A N 1
ATOM 748 C CA . ASP A 1 95 ? 29.807 10.803 -24.118 1.00 76.81 95 ASP A CA 1
ATOM 749 C C . ASP A 1 95 ? 29.396 10.970 -25.592 1.00 76.81 95 ASP A C 1
ATOM 751 O O . ASP A 1 95 ? 29.201 12.097 -26.045 1.00 76.81 95 ASP A O 1
ATOM 755 N N . ASN A 1 96 ? 29.257 9.881 -26.361 1.00 81.88 96 ASN A N 1
ATOM 756 C CA . ASN A 1 96 ? 28.911 9.939 -27.786 1.00 81.88 96 ASN A CA 1
ATOM 757 C C . ASN A 1 96 ? 27.937 8.817 -28.199 1.00 81.88 96 ASN A C 1
ATOM 759 O O . ASN A 1 96 ? 28.318 7.879 -28.913 1.00 81.88 96 ASN A O 1
ATOM 763 N N . PRO A 1 97 ? 26.648 8.919 -27.824 1.00 80.06 97 PRO A N 1
ATOM 764 C CA . PRO A 1 97 ? 25.653 7.926 -28.196 1.00 80.06 97 PRO A CA 1
ATOM 765 C C . PRO A 1 97 ? 25.437 7.898 -29.719 1.00 80.06 97 PRO A C 1
ATOM 767 O O . PRO A 1 97 ? 25.082 8.893 -30.353 1.00 80.06 97 PRO A O 1
ATOM 770 N N . ASN A 1 98 ? 25.609 6.726 -30.334 1.00 87.88 98 ASN A N 1
ATOM 771 C CA . ASN A 1 98 ? 25.396 6.558 -31.772 1.00 87.88 98 ASN A CA 1
ATOM 772 C C . ASN A 1 98 ? 23.895 6.549 -32.112 1.00 87.88 98 ASN A C 1
ATOM 774 O O . ASN A 1 98 ? 23.215 5.530 -31.971 1.00 87.88 98 ASN A O 1
ATOM 778 N N . GLN A 1 99 ? 23.386 7.665 -32.633 1.00 85.75 99 GLN A N 1
ATOM 779 C CA . GLN A 1 99 ? 21.961 7.833 -32.931 1.00 85.75 99 GLN A CA 1
ATOM 780 C C . GLN A 1 99 ? 21.406 6.784 -33.912 1.00 85.75 99 GLN A C 1
ATOM 782 O O . GLN A 1 99 ? 20.334 6.227 -33.684 1.00 85.75 99 GLN A O 1
ATOM 787 N N . LYS A 1 100 ? 22.169 6.430 -34.958 1.00 88.62 100 LYS A N 1
ATOM 788 C CA . LYS A 1 100 ? 21.755 5.410 -35.944 1.00 88.62 100 LYS A CA 1
ATOM 789 C C . LYS A 1 100 ? 21.602 4.024 -35.321 1.00 88.62 100 LYS A C 1
ATOM 791 O O . LYS A 1 100 ? 20.869 3.193 -35.852 1.00 88.62 100 LYS A O 1
ATOM 796 N N . TYR A 1 101 ? 22.345 3.750 -34.251 1.00 86.88 101 TYR A N 1
ATOM 797 C CA . TYR A 1 101 ? 22.218 2.514 -33.491 1.00 86.88 101 TYR A CA 1
ATOM 798 C C . TYR A 1 101 ? 20.981 2.556 -32.590 1.00 86.88 101 TYR A C 1
ATOM 800 O O . TYR A 1 101 ? 20.179 1.627 -32.626 1.00 86.88 101 TYR A O 1
ATOM 808 N N . LEU A 1 102 ? 20.776 3.658 -31.861 1.00 87.50 102 LEU A N 1
ATOM 809 C CA . LEU A 1 102 ? 19.625 3.840 -30.970 1.00 87.50 102 LEU A CA 1
ATOM 810 C C . LEU A 1 102 ? 18.283 3.760 -31.701 1.00 87.50 102 LEU A C 1
ATOM 812 O O . LEU A 1 102 ? 17.344 3.156 -31.191 1.00 87.50 102 LEU A O 1
ATOM 816 N N . ASP A 1 103 ? 18.192 4.301 -32.916 1.00 89.19 103 ASP A N 1
ATOM 817 C CA . ASP A 1 103 ? 16.959 4.257 -33.710 1.00 89.19 103 ASP A CA 1
ATOM 818 C C . ASP A 1 103 ? 16.551 2.835 -34.129 1.00 89.19 103 ASP A C 1
ATOM 820 O O . ASP A 1 103 ? 15.381 2.599 -34.434 1.00 89.19 103 ASP A O 1
ATOM 824 N N . LYS A 1 104 ? 17.485 1.874 -34.106 1.00 92.06 104 LYS A N 1
ATOM 825 C CA . LYS A 1 104 ? 17.198 0.451 -34.352 1.00 92.06 104 LYS A CA 1
ATOM 826 C C . LYS A 1 104 ? 16.701 -0.279 -33.106 1.00 92.06 104 LYS A C 1
ATOM 828 O O . LYS A 1 104 ? 16.158 -1.375 -33.232 1.00 92.06 104 LYS A O 1
ATOM 833 N N . LEU A 1 105 ? 16.916 0.282 -31.916 1.00 91.12 105 LEU A N 1
ATOM 834 C CA . LEU A 1 105 ? 16.557 -0.367 -30.662 1.00 91.12 105 LEU A CA 1
ATOM 835 C C . LEU A 1 105 ? 15.057 -0.219 -30.366 1.00 91.12 105 LEU A C 1
ATOM 837 O O . LEU A 1 105 ? 14.457 0.826 -30.645 1.00 91.12 105 LEU A O 1
ATOM 841 N N . PRO A 1 106 ? 14.435 -1.236 -29.745 1.00 93.56 106 PRO A N 1
ATOM 842 C CA . PRO A 1 106 ? 13.055 -1.138 -29.299 1.00 93.56 106 PRO A CA 1
ATOM 843 C C . PRO A 1 106 ? 12.898 -0.049 -28.229 1.00 93.56 106 PRO A C 1
ATOM 845 O O . PRO A 1 106 ? 13.673 0.037 -27.272 1.00 93.56 106 PRO A O 1
ATOM 848 N N . LYS A 1 107 ? 11.851 0.769 -28.388 1.00 93.94 107 LYS A N 1
ATOM 849 C CA . LYS A 1 107 ? 11.457 1.826 -27.449 1.00 93.94 107 LYS A CA 1
ATOM 850 C C . LYS A 1 107 ? 10.315 1.327 -26.570 1.00 93.94 107 LYS A C 1
ATOM 852 O O . LYS A 1 107 ? 9.239 1.028 -27.084 1.00 93.94 107 LYS A O 1
ATOM 857 N N . VAL A 1 108 ? 10.513 1.291 -25.255 1.00 91.50 108 VAL A N 1
ATOM 858 C CA . VAL A 1 108 ? 9.495 0.846 -24.286 1.00 91.50 108 VAL A CA 1
ATOM 859 C C . VAL A 1 108 ? 9.229 1.910 -23.229 1.00 91.50 108 VAL A C 1
ATOM 861 O O . VAL A 1 108 ? 10.090 2.738 -22.934 1.00 91.50 108 VAL A O 1
ATOM 864 N N . THR A 1 109 ? 8.036 1.883 -22.639 1.00 90.81 109 THR A N 1
ATOM 865 C CA . THR A 1 109 ? 7.649 2.802 -21.563 1.00 90.81 109 THR A CA 1
ATOM 866 C C . THR A 1 109 ? 7.656 2.066 -20.227 1.00 90.81 109 THR A C 1
ATOM 868 O O . THR A 1 109 ? 6.903 1.114 -20.044 1.00 90.81 109 THR A O 1
ATOM 871 N N . ILE A 1 110 ? 8.479 2.520 -19.281 1.00 84.19 110 ILE A N 1
ATOM 872 C CA . ILE A 1 110 ? 8.592 1.965 -17.926 1.00 84.19 110 ILE A CA 1
ATOM 873 C C . ILE A 1 110 ? 8.311 3.097 -16.938 1.00 84.19 110 ILE A C 1
ATOM 875 O O . ILE A 1 110 ? 8.986 4.125 -16.964 1.00 84.19 110 ILE A O 1
ATOM 879 N N . LEU A 1 111 ? 7.306 2.923 -16.072 1.00 83.44 111 LEU A N 1
ATOM 880 C CA . LEU A 1 111 ? 6.926 3.906 -15.042 1.00 83.44 111 LEU A CA 1
ATOM 881 C C . LEU A 1 111 ? 6.709 5.332 -15.601 1.00 83.44 111 LEU A C 1
ATOM 883 O O . LEU A 1 111 ? 7.091 6.322 -14.981 1.00 83.44 111 LEU A O 1
ATOM 887 N N . GLY A 1 112 ? 6.121 5.432 -16.798 1.00 85.06 112 GLY A N 1
ATOM 888 C CA . GLY A 1 112 ? 5.826 6.705 -17.466 1.00 85.06 112 GLY A CA 1
ATOM 889 C C . GLY A 1 112 ? 7.005 7.359 -18.197 1.00 85.06 112 GLY A C 1
ATOM 890 O O . GLY A 1 112 ? 6.827 8.432 -18.763 1.00 85.06 112 GLY A O 1
ATOM 891 N N . LYS A 1 113 ? 8.187 6.730 -18.229 1.00 88.81 113 LYS A N 1
ATOM 892 C CA . LYS A 1 113 ? 9.367 7.212 -18.968 1.00 88.81 113 LYS A CA 1
ATOM 893 C C . LYS A 1 113 ? 9.717 6.274 -20.121 1.00 88.81 113 LYS A C 1
ATOM 895 O O . LYS A 1 113 ? 9.555 5.060 -19.994 1.00 88.81 113 LYS A O 1
ATOM 900 N N . ARG A 1 114 ? 10.187 6.824 -21.245 1.00 91.62 114 ARG A N 1
ATOM 901 C CA . ARG A 1 114 ? 10.555 6.046 -22.442 1.00 91.62 114 ARG A CA 1
ATOM 902 C C . ARG A 1 114 ? 12.038 5.6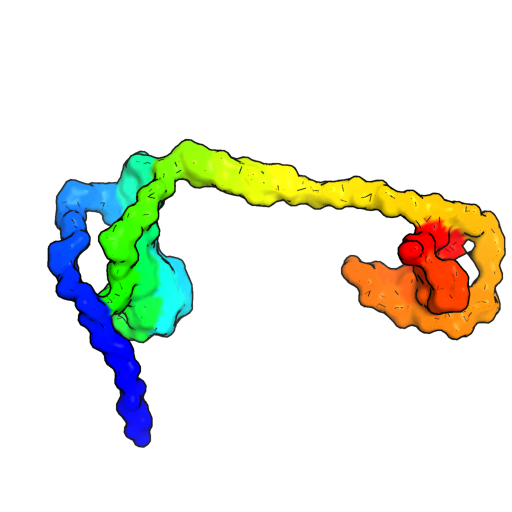87 -22.424 1.00 91.62 114 ARG A C 1
ATOM 904 O O . ARG A 1 114 ? 12.873 6.541 -22.136 1.00 91.62 114 ARG A O 1
ATOM 911 N N . TYR A 1 115 ? 12.351 4.448 -22.786 1.00 92.19 115 TYR A N 1
ATOM 912 C CA . TYR A 1 115 ? 13.710 3.915 -22.835 1.00 92.19 115 TYR A CA 1
ATOM 913 C C . TYR A 1 115 ? 13.970 3.174 -24.149 1.00 92.19 115 TYR A C 1
ATOM 915 O O . TYR A 1 115 ? 13.095 2.453 -24.629 1.00 92.19 115 TYR A O 1
ATOM 923 N N . TYR A 1 116 ? 15.179 3.313 -24.687 1.00 93.50 116 TYR A N 1
ATOM 924 C CA . TYR A 1 116 ? 15.796 2.362 -25.608 1.00 93.50 116 TYR A CA 1
ATOM 925 C C . TYR A 1 116 ? 16.261 1.140 -24.814 1.00 93.50 116 TYR A C 1
ATOM 927 O O . TYR A 1 116 ? 16.905 1.306 -23.776 1.00 93.50 116 TYR A O 1
ATOM 935 N N . ILE A 1 117 ? 15.950 -0.067 -25.285 1.00 92.06 117 ILE A N 1
ATOM 936 C CA . ILE A 1 117 ? 16.394 -1.314 -24.649 1.00 92.06 117 ILE A CA 1
ATOM 937 C C . ILE A 1 117 ? 17.413 -2.003 -25.546 1.00 92.06 117 ILE A C 1
ATOM 939 O O . ILE A 1 117 ? 17.085 -2.411 -26.660 1.00 92.06 117 ILE A O 1
ATOM 943 N N . ASP A 1 118 ? 18.629 -2.174 -25.039 1.00 89.25 118 ASP A N 1
ATOM 944 C CA . ASP A 1 118 ? 19.654 -3.000 -25.659 1.00 89.25 118 ASP A CA 1
ATOM 945 C C . ASP A 1 118 ? 19.702 -4.353 -24.943 1.00 89.25 118 ASP A C 1
ATOM 947 O O . ASP A 1 118 ? 20.335 -4.520 -23.898 1.00 89.25 118 ASP A O 1
ATOM 951 N N . ALA A 1 119 ? 18.999 -5.336 -25.507 1.00 85.25 119 ALA A N 1
ATOM 952 C CA . ALA A 1 119 ? 18.974 -6.692 -24.966 1.00 85.25 119 ALA A CA 1
ATOM 953 C C . ALA A 1 119 ? 20.339 -7.397 -25.064 1.00 85.25 119 ALA A C 1
ATOM 955 O O . ALA A 1 119 ? 20.624 -8.278 -24.255 1.00 85.25 119 ALA A O 1
ATOM 956 N N . SER A 1 120 ? 21.185 -7.004 -26.023 1.00 85.00 120 SER A N 1
ATOM 957 C CA . SER A 1 120 ? 22.499 -7.621 -26.239 1.00 85.00 120 SER A CA 1
ATOM 958 C C . SER A 1 120 ? 23.488 -7.178 -25.170 1.00 85.00 120 SER A C 1
ATOM 960 O O . SER A 1 120 ? 24.213 -7.999 -24.614 1.00 85.00 120 SER A O 1
ATOM 962 N N . ARG A 1 121 ? 23.494 -5.877 -24.860 1.00 83.81 121 ARG A N 1
ATOM 963 C CA . ARG A 1 121 ? 24.373 -5.283 -23.843 1.00 83.81 121 ARG A CA 1
ATOM 964 C C . ARG A 1 121 ? 23.784 -5.304 -22.437 1.00 83.81 121 ARG A C 1
ATOM 966 O O . ARG A 1 121 ? 24.486 -4.994 -21.485 1.00 83.81 121 ARG A O 1
ATOM 973 N N . LYS A 1 122 ? 22.515 -5.703 -22.302 1.00 87.81 122 LYS A N 1
ATOM 974 C CA . LYS A 1 122 ? 21.747 -5.608 -21.054 1.00 87.81 122 LYS A CA 1
ATOM 975 C C . LYS A 1 122 ? 21.773 -4.180 -20.500 1.00 87.81 122 LYS A C 1
ATOM 977 O O . LYS A 1 122 ? 21.973 -3.954 -19.309 1.00 87.81 122 LYS A O 1
ATOM 982 N N . GLU A 1 123 ? 21.498 -3.229 -21.382 1.00 89.81 123 GLU A N 1
ATOM 983 C CA . GLU A 1 123 ? 21.429 -1.810 -21.054 1.00 89.81 123 GLU A CA 1
ATOM 984 C C . GLU A 1 123 ? 20.041 -1.261 -21.382 1.00 89.81 123 GLU A C 1
ATOM 986 O O . GLU A 1 123 ? 19.366 -1.690 -22.324 1.00 89.81 123 GLU A O 1
ATOM 991 N N . ARG A 1 124 ? 19.629 -0.237 -20.642 1.00 90.38 124 ARG A N 1
ATOM 992 C CA . ARG A 1 124 ? 18.536 0.651 -21.033 1.00 90.38 124 ARG A CA 1
ATOM 993 C C . ARG A 1 124 ? 19.002 2.096 -20.990 1.00 90.38 124 ARG A C 1
ATOM 995 O O . ARG A 1 124 ? 19.707 2.502 -20.070 1.00 90.38 124 ARG A O 1
ATOM 1002 N N . ARG A 1 125 ? 18.557 2.885 -21.963 1.00 91.31 125 ARG A N 1
ATOM 1003 C CA . ARG A 1 125 ? 18.921 4.302 -22.104 1.00 91.31 125 ARG A CA 1
ATOM 1004 C C . ARG A 1 125 ? 17.655 5.148 -22.217 1.00 91.31 125 ARG A C 1
ATOM 1006 O O . ARG A 1 125 ? 16.795 4.792 -23.021 1.00 91.31 125 ARG A O 1
ATOM 1013 N N . PRO A 1 126 ? 17.457 6.212 -21.422 1.00 91.81 126 PRO A N 1
ATOM 1014 C CA . PRO A 1 126 ? 16.309 7.099 -21.575 1.00 91.81 126 PRO A CA 1
ATOM 1015 C C . PRO A 1 126 ? 16.274 7.708 -22.970 1.00 91.81 126 PRO A C 1
ATOM 1017 O O . PRO A 1 126 ? 17.310 8.067 -23.518 1.00 91.81 126 PRO A O 1
ATOM 1020 N N . VAL A 1 127 ? 15.080 7.880 -23.528 1.00 90.44 127 VAL A N 1
ATOM 1021 C CA . VAL A 1 127 ? 14.945 8.540 -24.835 1.00 90.44 127 VAL A CA 1
ATOM 1022 C C . VAL A 1 127 ? 15.314 10.023 -24.757 1.00 90.44 127 VAL A C 1
ATOM 1024 O O . VAL A 1 127 ? 15.9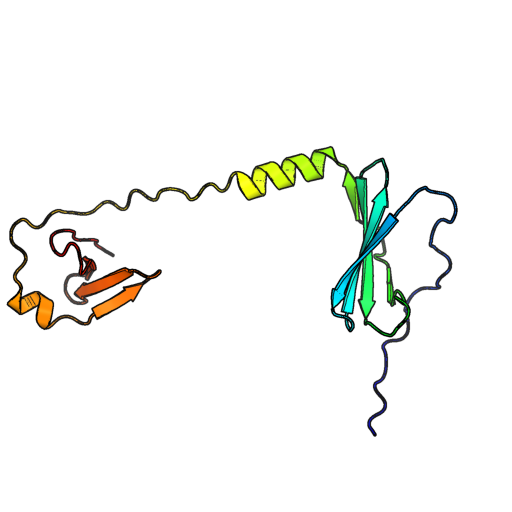23 10.535 -25.689 1.00 90.44 127 VAL A O 1
ATOM 1027 N N . ASP A 1 128 ? 14.995 10.680 -23.640 1.00 89.00 128 ASP A N 1
ATOM 1028 C CA . ASP A 1 128 ? 15.268 12.109 -23.426 1.00 89.00 128 ASP A CA 1
ATOM 1029 C C . ASP A 1 128 ? 16.750 12.395 -23.113 1.00 89.00 128 ASP A C 1
ATOM 1031 O O . ASP A 1 128 ? 17.218 13.509 -23.319 1.00 89.00 128 ASP A O 1
ATOM 1035 N N . HIS A 1 129 ? 17.469 11.386 -22.608 1.00 87.81 129 HIS A N 1
ATOM 1036 C CA . HIS A 1 129 ? 18.866 11.453 -22.163 1.00 87.81 129 HIS A CA 1
ATOM 1037 C C . HIS A 1 129 ? 19.615 10.168 -22.567 1.00 87.81 129 HIS A C 1
ATOM 1039 O O . HIS A 1 129 ? 19.912 9.338 -21.697 1.00 87.81 129 HIS A O 1
ATOM 1045 N N . PRO A 1 130 ? 19.853 9.941 -23.874 1.00 87.31 130 PRO A N 1
ATOM 1046 C CA . PRO A 1 130 ? 20.459 8.710 -24.390 1.00 87.31 130 PRO A CA 1
ATOM 1047 C C . PRO A 1 130 ? 21.906 8.476 -23.929 1.00 87.31 130 PRO A C 1
ATOM 1049 O O . PRO A 1 130 ? 22.394 7.346 -24.011 1.00 87.31 130 PRO A O 1
ATOM 1052 N N . GLU A 1 131 ? 22.571 9.519 -23.434 1.00 87.69 131 GLU A N 1
ATOM 1053 C CA . GLU A 1 131 ? 23.885 9.470 -22.792 1.00 87.69 131 GLU A CA 1
ATOM 1054 C C . GLU A 1 131 ? 23.876 8.667 -21.484 1.00 87.69 131 GLU A C 1
ATOM 1056 O O . GLU A 1 131 ? 24.911 8.156 -21.069 1.00 87.69 131 GLU A O 1
ATOM 1061 N N . ARG A 1 132 ? 22.716 8.525 -20.826 1.00 87.81 132 ARG A N 1
ATOM 1062 C CA . ARG A 1 132 ? 22.613 7.803 -19.552 1.00 87.81 132 ARG A CA 1
ATOM 1063 C C . ARG A 1 132 ? 22.389 6.322 -19.787 1.00 87.81 132 ARG A C 1
ATOM 1065 O O . ARG A 1 132 ? 21.333 5.916 -20.279 1.00 87.81 132 ARG A O 1
ATOM 1072 N N . VAL A 1 133 ? 23.348 5.519 -19.355 1.00 87.88 133 VAL A N 1
ATOM 1073 C CA . VAL A 1 133 ? 23.308 4.066 -19.474 1.00 87.88 133 VAL A CA 1
ATOM 1074 C C . VAL A 1 133 ? 22.944 3.456 -18.132 1.00 87.88 133 VAL A C 1
ATOM 1076 O O . VAL A 1 133 ? 23.649 3.623 -17.142 1.00 87.88 133 VAL A O 1
ATOM 1079 N N . TYR A 1 134 ? 21.830 2.732 -18.101 1.00 85.31 134 TYR A N 1
ATOM 1080 C CA . TYR A 1 134 ? 21.435 1.930 -16.952 1.00 85.31 134 TYR A CA 1
ATOM 1081 C C . TYR A 1 134 ? 21.631 0.460 -17.301 1.00 85.31 134 TYR A C 1
ATOM 1083 O O . TYR A 1 134 ? 20.923 -0.068 -18.162 1.00 85.31 134 TYR A O 1
ATOM 1091 N N . THR A 1 135 ? 22.564 -0.201 -16.634 1.00 82.06 135 THR A N 1
ATOM 1092 C CA . THR A 1 135 ? 22.725 -1.653 -16.707 1.00 82.06 135 THR A CA 1
ATOM 1093 C C . THR A 1 135 ? 21.601 -2.347 -15.931 1.00 82.06 135 THR A C 1
ATOM 1095 O O . THR A 1 135 ? 21.060 -1.798 -14.964 1.00 82.06 135 THR A O 1
ATOM 1098 N N . PHE A 1 136 ? 21.162 -3.504 -16.430 1.00 69.44 136 PHE A N 1
ATOM 1099 C CA . PHE A 1 136 ? 20.188 -4.357 -15.738 1.00 69.44 136 PHE A CA 1
ATOM 1100 C C . PHE A 1 136 ? 20.828 -5.180 -14.624 1.00 69.44 136 PHE A C 1
ATOM 1102 O O . PHE A 1 136 ? 21.979 -5.635 -14.812 1.00 69.44 136 PHE A O 1
#

pLDDT: mean 74.15, std 15.61, range [36.72, 93.94]

Sequence (136 aa):
MGDLISPRPIFKKDEVPKNKKVERLLMGSQTSGIVFDVARKGLTVNGYYPGGANGTLYGILSKPIEIPWDELDKMRKEVFRVGKKKVQIEFDIDDNPNQKYLDKLPKVTILGKRYYIDASRKERRPVDHPERVYTF

Foldseek 3Di:
DDPPPDPAQPDDPPPDPPPFPWDWDFDDDQQKTWIWIQHPFAIKTQGMDGHDDPRDGRDGDPDIDGDGPVNVVVVVCVVVVPPPPPPPQDWAFDPDDDPVVQVPFDWDADPNFIWGADPPQQWIATPVGNRTTGHD

Radius of gyration: 27.54 Å; chains: 1; bounding box: 66×29×63 Å

Secondary structure (DSSP, 8-state):
-----PPPPSS-TT-S-TTS-EEEEEEEETTEEEEEEEETTEEEEEEEEE-STTT---EEEEEEEEEEHHHHHHHHHHHHH----------EE-SS--HHHHTTSPEEEETTEEEEEETTTTEEEESS-TTEEEE-